Protein AF-A0A3M6TMU6-F1 (afdb_monomer_lite)

Organism: Pocillopora damicornis (NCBI:txid46731)

Structure (mmCIF, N/CA/C/O backbone):
data_AF-A0A3M6TMU6-F1
#
_entry.id   AF-A0A3M6TMU6-F1
#
loop_
_atom_site.group_PDB
_atom_site.id
_atom_site.type_symbol
_atom_site.label_atom_id
_atom_site.label_alt_id
_atom_site.label_comp_id
_atom_site.label_asym_id
_atom_site.label_entity_id
_atom_site.label_seq_id
_atom_site.pdbx_PDB_ins_code
_atom_site.Cartn_x
_atom_site.Cartn_y
_atom_site.Cartn_z
_atom_site.occupancy
_atom_site.B_iso_or_equiv
_atom_site.auth_seq_id
_atom_site.auth_comp_id
_atom_site.auth_asym_id
_atom_site.auth_atom_id
_atom_site.pdbx_PDB_model_num
ATOM 1 N N . MET A 1 1 ? -9.613 -6.029 -4.089 1.00 86.50 1 MET A N 1
ATOM 2 C CA . MET A 1 1 ? -8.755 -4.852 -4.351 1.00 86.50 1 MET A CA 1
ATOM 3 C C . MET A 1 1 ? -9.169 -3.744 -3.402 1.00 86.50 1 MET A C 1
ATOM 5 O O . MET A 1 1 ? -10.359 -3.473 -3.320 1.00 86.50 1 MET A O 1
ATOM 9 N N . LEU A 1 2 ? -8.219 -3.146 -2.686 1.00 92.00 2 LEU A N 1
ATOM 10 C CA . LEU A 1 2 ? -8.462 -2.121 -1.669 1.00 92.00 2 LEU A CA 1
ATOM 11 C C . LEU A 1 2 ? -8.190 -0.700 -2.182 1.00 92.00 2 LEU A C 1
ATOM 13 O O . LEU A 1 2 ? -8.995 0.196 -1.952 1.00 92.00 2 LEU A O 1
ATOM 17 N N . LEU A 1 3 ? -7.065 -0.493 -2.875 1.00 96.56 3 LEU A N 1
ATOM 18 C CA . LEU A 1 3 ? -6.637 0.796 -3.438 1.00 96.56 3 LEU A CA 1
ATOM 19 C C . LEU A 1 3 ? -5.970 0.553 -4.803 1.00 96.56 3 LEU A C 1
ATOM 21 O O . LEU A 1 3 ? -5.251 -0.429 -4.953 1.00 96.56 3 LEU A O 1
ATOM 25 N N . ASP A 1 4 ? -6.154 1.459 -5.765 1.00 97.62 4 ASP A N 1
ATOM 26 C CA . ASP A 1 4 ? -5.413 1.481 -7.040 1.00 97.62 4 ASP A CA 1
ATOM 27 C C . ASP A 1 4 ? -4.895 2.905 -7.280 1.00 97.62 4 ASP A C 1
ATOM 29 O O . ASP A 1 4 ? -5.675 3.844 -7.445 1.00 97.62 4 ASP A O 1
ATOM 33 N N . GLN A 1 5 ? -3.572 3.069 -7.258 1.00 97.69 5 GLN A N 1
ATOM 34 C CA . GLN A 1 5 ? -2.879 4.332 -7.519 1.00 97.69 5 GLN A CA 1
ATOM 35 C C . GLN A 1 5 ? -1.911 4.224 -8.704 1.00 97.69 5 GLN A C 1
ATOM 37 O O . GLN A 1 5 ? -1.065 5.097 -8.877 1.00 97.69 5 GLN A O 1
ATOM 42 N N . ARG A 1 6 ? -2.033 3.209 -9.572 1.00 96.81 6 ARG A N 1
ATOM 43 C CA . ARG A 1 6 ? -1.098 2.997 -10.701 1.00 96.81 6 ARG A CA 1
ATOM 44 C C . ARG A 1 6 ? -0.949 4.200 -11.624 1.00 96.81 6 ARG A C 1
ATOM 46 O O . ARG A 1 6 ? 0.121 4.435 -12.175 1.00 96.81 6 ARG A O 1
ATOM 53 N N . LYS A 1 7 ? -2.029 4.962 -11.807 1.00 97.25 7 LYS A N 1
ATOM 54 C CA . LYS A 1 7 ? -2.034 6.174 -12.643 1.00 97.25 7 LYS A CA 1
ATOM 55 C C . LYS A 1 7 ? -1.420 7.397 -11.954 1.00 97.25 7 LYS A C 1
ATOM 57 O O . LYS A 1 7 ? -1.172 8.388 -12.628 1.00 97.25 7 LYS A O 1
ATOM 62 N N . ASN A 1 8 ? -1.178 7.318 -10.647 1.00 97.19 8 ASN A N 1
ATOM 63 C CA . ASN A 1 8 ? -0.761 8.429 -9.792 1.00 97.19 8 ASN A CA 1
ATOM 64 C C . ASN A 1 8 ? 0.541 8.119 -9.034 1.00 97.19 8 ASN A C 1
ATOM 66 O O . ASN A 1 8 ? 0.788 8.696 -7.976 1.00 97.19 8 ASN A O 1
ATOM 70 N N . ILE A 1 9 ? 1.355 7.190 -9.543 1.00 97.25 9 ILE A N 1
ATOM 71 C CA . ILE A 1 9 ? 2.665 6.901 -8.959 1.00 97.25 9 ILE A CA 1
ATOM 72 C C . ILE A 1 9 ? 3.559 8.124 -9.149 1.00 97.25 9 ILE A C 1
ATOM 74 O O . ILE A 1 9 ? 3.797 8.563 -10.278 1.00 97.25 9 ILE A O 1
ATOM 78 N N . ASP A 1 10 ? 4.080 8.652 -8.045 1.00 97.62 10 ASP A N 1
ATOM 79 C CA . ASP A 1 10 ? 5.111 9.684 -8.087 1.00 97.62 10 ASP A CA 1
ATOM 80 C C . ASP A 1 10 ? 6.480 9.021 -8.271 1.00 97.62 10 ASP A C 1
ATOM 82 O O . ASP A 1 10 ? 7.186 8.700 -7.317 1.00 97.62 10 ASP A O 1
ATOM 86 N N . TRP A 1 11 ? 6.842 8.785 -9.531 1.00 96.12 11 TRP A N 1
ATOM 87 C CA . TRP A 1 11 ? 8.128 8.186 -9.894 1.00 96.12 11 TRP A CA 1
ATOM 88 C C . TRP A 1 11 ? 9.328 9.075 -9.550 1.00 96.12 11 TRP A C 1
ATOM 90 O O . TRP A 1 11 ? 10.430 8.558 -9.381 1.00 96.12 11 TRP A O 1
ATOM 100 N N . GLN A 1 12 ? 9.135 10.396 -9.459 1.00 97.12 12 GLN A N 1
ATOM 101 C CA . GLN A 1 12 ? 10.205 11.333 -9.103 1.00 97.12 12 GLN A CA 1
ATOM 102 C C . GLN A 1 12 ? 10.481 11.310 -7.598 1.00 97.12 12 GLN A C 1
ATOM 104 O O . GLN A 1 12 ? 11.617 11.523 -7.180 1.00 97.12 12 GLN A O 1
ATOM 109 N N . ASN A 1 13 ? 9.460 11.011 -6.794 1.00 97.06 13 ASN A N 1
ATOM 110 C CA . ASN A 1 13 ? 9.549 10.875 -5.346 1.00 97.06 13 ASN A CA 1
ATOM 111 C C . ASN A 1 13 ? 9.134 9.470 -4.878 1.00 97.06 13 ASN A C 1
ATOM 113 O O . ASN A 1 13 ? 8.331 9.303 -3.955 1.00 97.06 13 ASN A O 1
ATOM 117 N N . TRP A 1 14 ? 9.694 8.453 -5.538 1.00 96.62 14 TRP A N 1
ATOM 118 C CA . TRP A 1 14 ? 9.318 7.049 -5.367 1.00 96.62 14 TRP A CA 1
ATOM 119 C C . TRP A 1 14 ? 9.352 6.579 -3.912 1.00 96.62 14 TRP A C 1
ATOM 121 O O . TRP A 1 14 ? 8.384 5.982 -3.451 1.00 96.62 14 TRP A O 1
ATOM 131 N N . ASN A 1 15 ? 10.423 6.877 -3.171 1.00 96.25 15 ASN A N 1
ATOM 132 C CA . ASN A 1 15 ? 10.575 6.408 -1.789 1.00 96.25 15 ASN A CA 1
ATOM 133 C C . ASN A 1 15 ? 9.440 6.944 -0.903 1.00 96.25 15 ASN A C 1
ATOM 135 O O . ASN A 1 15 ? 8.773 6.176 -0.213 1.00 96.25 15 ASN A O 1
ATOM 139 N N . ASN A 1 16 ? 9.154 8.249 -0.989 1.00 96.94 16 ASN A N 1
ATOM 140 C CA . ASN A 1 16 ? 8.074 8.855 -0.214 1.00 96.94 16 ASN A CA 1
ATOM 141 C C . ASN A 1 16 ? 6.694 8.348 -0.647 1.00 96.94 16 ASN A C 1
ATOM 143 O O . ASN A 1 16 ? 5.834 8.095 0.198 1.00 96.94 16 ASN A O 1
ATOM 147 N N . PHE A 1 17 ? 6.473 8.200 -1.956 1.00 98.00 17 PHE A N 1
ATOM 148 C CA . PHE A 1 17 ? 5.241 7.624 -2.483 1.00 98.00 17 PHE A CA 1
ATOM 149 C C . PHE A 1 17 ? 5.019 6.211 -1.942 1.00 98.00 17 PHE A C 1
ATOM 151 O O . PHE A 1 17 ? 3.945 5.922 -1.415 1.00 98.00 17 PHE A O 1
ATOM 158 N N . LEU A 1 18 ? 6.040 5.357 -2.035 1.00 97.94 18 LEU A N 1
ATOM 159 C CA . LEU A 1 18 ? 5.976 3.960 -1.637 1.00 97.94 18 LEU A CA 1
ATOM 160 C C . LEU A 1 18 ? 5.669 3.826 -0.144 1.00 97.94 18 LEU A C 1
ATOM 162 O O . LEU A 1 18 ? 4.739 3.111 0.213 1.00 97.94 18 LEU A O 1
ATOM 166 N N . GLU A 1 19 ? 6.378 4.553 0.723 1.00 96.75 19 GLU A N 1
ATOM 167 C CA . GLU A 1 19 ? 6.119 4.556 2.171 1.00 96.75 19 GLU A CA 1
ATOM 168 C C . GLU A 1 19 ? 4.674 4.956 2.499 1.00 96.75 19 GLU A C 1
ATOM 170 O O . GLU A 1 19 ? 3.978 4.282 3.266 1.00 96.75 19 GLU A O 1
ATOM 175 N N . ARG A 1 20 ? 4.187 6.042 1.887 1.00 97.00 20 ARG A N 1
ATOM 176 C CA . ARG A 1 20 ? 2.816 6.523 2.097 1.00 97.00 20 ARG A CA 1
ATOM 177 C C . ARG A 1 20 ? 1.784 5.528 1.583 1.00 97.00 20 ARG A C 1
ATOM 179 O O . ARG A 1 20 ? 0.765 5.320 2.241 1.00 97.00 20 ARG A O 1
ATOM 186 N N . PHE A 1 21 ? 2.037 4.922 0.427 1.00 98.06 21 PHE A N 1
ATOM 187 C CA . PHE A 1 21 ? 1.136 3.954 -0.183 1.00 98.06 21 PHE A CA 1
ATOM 188 C C . PHE A 1 21 ? 1.066 2.653 0.626 1.00 98.06 21 PHE A C 1
ATOM 190 O O . PHE A 1 21 ? -0.035 2.186 0.919 1.00 98.06 21 PHE A O 1
ATOM 197 N N . VAL A 1 22 ? 2.211 2.123 1.076 1.00 96.88 22 VAL A N 1
ATOM 198 C CA . VAL A 1 22 ? 2.289 0.963 1.984 1.00 96.88 22 VAL A CA 1
ATOM 199 C C . VAL A 1 22 ? 1.498 1.235 3.264 1.00 96.88 22 VAL A C 1
ATOM 201 O O . VAL A 1 22 ? 0.667 0.418 3.658 1.00 96.88 22 VAL A O 1
ATOM 204 N N . CYS A 1 23 ? 1.678 2.407 3.880 1.00 95.00 23 CYS A N 1
ATOM 205 C CA . CYS A 1 23 ? 0.947 2.793 5.088 1.00 95.00 23 CYS A CA 1
ATOM 206 C C . CYS A 1 23 ? -0.571 2.907 4.853 1.00 95.00 23 CYS A C 1
ATOM 208 O O . CYS A 1 23 ? -1.371 2.395 5.641 1.00 95.00 23 CYS A O 1
ATOM 210 N N . ALA A 1 24 ? -0.995 3.533 3.750 1.00 95.06 24 ALA A N 1
ATOM 211 C CA . ALA A 1 24 ? -2.409 3.628 3.387 1.00 95.06 24 ALA A CA 1
ATOM 212 C C . ALA A 1 24 ? -3.033 2.242 3.158 1.00 95.06 24 ALA A C 1
ATOM 214 O O . ALA A 1 24 ? -4.138 1.973 3.635 1.00 95.06 24 ALA A O 1
ATOM 215 N N . CYS A 1 25 ? -2.304 1.350 2.486 1.00 95.94 25 CYS A N 1
ATOM 216 C CA . CYS A 1 25 ? -2.726 -0.021 2.234 1.00 95.94 25 CYS A CA 1
ATOM 217 C C . CYS A 1 25 ? -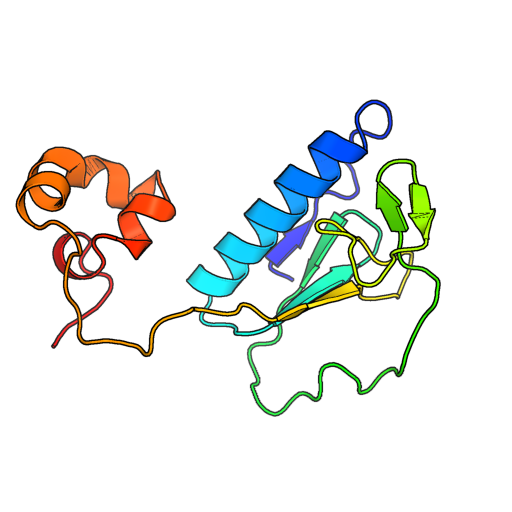2.853 -0.825 3.537 1.00 95.94 25 CYS A C 1
ATOM 219 O O . CYS A 1 25 ? -3.895 -1.435 3.780 1.00 95.94 25 CYS A O 1
ATOM 221 N N . ALA A 1 26 ? -1.862 -0.742 4.430 1.00 92.81 26 ALA A N 1
ATOM 222 C CA . ALA A 1 26 ? -1.910 -1.369 5.750 1.00 92.81 26 ALA A CA 1
ATOM 223 C C . ALA A 1 26 ? -3.114 -0.886 6.576 1.00 92.81 26 ALA A C 1
ATOM 225 O O . ALA A 1 26 ? -3.825 -1.687 7.179 1.00 92.81 26 ALA A O 1
ATOM 226 N N . ASN A 1 27 ? -3.389 0.421 6.571 1.00 89.62 27 ASN A N 1
ATOM 227 C CA . ASN A 1 27 ? -4.544 0.983 7.270 1.00 89.62 27 ASN A CA 1
ATOM 228 C C . ASN A 1 27 ? -5.868 0.461 6.711 1.00 89.62 27 ASN A C 1
ATOM 230 O O . ASN A 1 27 ? -6.707 0.018 7.491 1.00 89.62 27 ASN A O 1
ATOM 234 N N . LYS A 1 28 ? -6.033 0.453 5.383 1.00 88.00 28 LYS A N 1
ATOM 235 C CA . LYS A 1 28 ? -7.250 -0.064 4.744 1.00 88.00 28 LYS A CA 1
ATOM 236 C C . LYS A 1 28 ? -7.443 -1.561 5.007 1.00 88.00 28 LYS A C 1
ATOM 238 O O . LYS A 1 28 ? -8.558 -1.991 5.265 1.00 88.00 28 LYS A O 1
ATOM 243 N N . THR A 1 29 ? -6.351 -2.320 5.026 1.00 88.38 29 THR A N 1
ATOM 244 C CA . THR A 1 29 ? -6.344 -3.755 5.348 1.00 88.38 29 THR A CA 1
ATOM 245 C C . THR A 1 29 ? -6.852 -4.017 6.764 1.00 88.38 29 THR A C 1
ATOM 247 O O . THR A 1 29 ? -7.699 -4.885 6.954 1.00 88.38 29 THR A O 1
ATOM 250 N N . VAL A 1 30 ? -6.395 -3.230 7.747 1.00 84.69 30 VAL A N 1
ATOM 251 C CA . VAL A 1 30 ? -6.878 -3.331 9.135 1.00 84.69 30 VAL A CA 1
ATOM 252 C C . VAL A 1 30 ? -8.349 -2.934 9.248 1.00 84.69 30 VAL A C 1
ATOM 254 O O . VAL A 1 30 ? -9.106 -3.629 9.918 1.00 84.69 30 VAL A O 1
ATOM 257 N N . THR A 1 31 ? -8.768 -1.846 8.591 1.00 81.62 31 THR A N 1
ATOM 258 C CA . THR A 1 31 ? -10.182 -1.429 8.567 1.00 81.62 31 THR A CA 1
ATOM 259 C C . THR A 1 31 ? -11.090 -2.518 7.996 1.00 81.62 31 THR A C 1
ATOM 261 O O . THR A 1 31 ? -12.202 -2.694 8.484 1.00 81.62 31 THR A O 1
ATOM 264 N N . ASP A 1 32 ? -10.604 -3.276 7.015 1.00 79.25 32 ASP A N 1
ATOM 265 C CA . ASP A 1 32 ? -11.355 -4.354 6.368 1.00 79.25 32 ASP A CA 1
ATOM 266 C C . ASP A 1 32 ? -11.177 -5.712 7.086 1.00 79.25 32 ASP A C 1
ATOM 268 O O . ASP A 1 32 ? -11.566 -6.752 6.560 1.00 79.25 32 ASP A O 1
ATOM 272 N N . GLY A 1 33 ? -10.588 -5.726 8.290 1.00 78.00 33 GLY A N 1
ATOM 273 C CA . GLY A 1 33 ? -10.462 -6.922 9.134 1.00 78.00 33 GLY A CA 1
ATOM 274 C C . GLY A 1 33 ? -9.490 -7.985 8.610 1.00 78.00 33 GLY A C 1
ATOM 275 O O . GLY A 1 33 ? -9.509 -9.122 9.077 1.00 78.00 33 GLY A O 1
ATOM 276 N N . CYS A 1 34 ? -8.642 -7.638 7.642 1.00 82.88 34 CYS A N 1
ATOM 277 C CA . CYS A 1 34 ? -7.695 -8.556 7.021 1.00 82.88 34 CYS A CA 1
ATOM 278 C C . CYS A 1 34 ? -6.346 -8.551 7.764 1.00 82.88 34 CYS A C 1
ATOM 280 O O . CYS A 1 34 ? -5.885 -7.520 8.254 1.00 82.88 34 CYS A O 1
ATOM 282 N N . ALA A 1 35 ? -5.670 -9.703 7.814 1.00 84.19 35 ALA A N 1
ATOM 283 C CA . ALA A 1 35 ? -4.353 -9.835 8.456 1.00 84.19 35 ALA A CA 1
ATOM 284 C C . ALA A 1 35 ? -3.171 -9.662 7.484 1.00 84.19 35 ALA A C 1
ATOM 286 O O . ALA A 1 35 ? -2.035 -9.440 7.909 1.00 84.19 35 ALA A O 1
ATOM 287 N N . TYR A 1 36 ? -3.430 -9.769 6.181 1.00 88.31 36 TYR A N 1
ATOM 288 C CA . TYR A 1 36 ? -2.421 -9.719 5.129 1.00 88.31 36 TYR A CA 1
ATOM 289 C C . TYR A 1 36 ? -2.847 -8.770 4.022 1.00 88.31 36 TYR A C 1
ATOM 291 O O . TYR A 1 36 ? -4.029 -8.691 3.680 1.00 88.31 36 TYR A O 1
ATOM 299 N N . PHE A 1 37 ? -1.862 -8.114 3.418 1.00 92.69 37 PHE A N 1
ATOM 300 C CA . PHE A 1 37 ? -2.058 -7.375 2.181 1.00 92.69 37 PHE A CA 1
ATOM 301 C C . PHE A 1 37 ? -0.892 -7.568 1.222 1.00 92.69 37 PHE A C 1
ATOM 303 O O . PHE A 1 37 ? 0.236 -7.826 1.634 1.00 92.69 37 PHE A O 1
ATOM 310 N N . GLY A 1 38 ? -1.179 -7.453 -0.066 1.00 94.31 38 GLY A N 1
ATOM 311 C CA . GLY A 1 38 ? -0.214 -7.479 -1.149 1.00 94.31 38 GLY A CA 1
ATOM 312 C C . GLY A 1 38 ? -0.162 -6.132 -1.853 1.00 94.31 38 GLY A C 1
ATOM 313 O O . GLY A 1 38 ? -1.198 -5.497 -2.066 1.00 94.31 38 GLY A O 1
ATOM 314 N N . ILE A 1 39 ? 1.042 -5.718 -2.239 1.00 97.31 39 ILE A N 1
ATOM 315 C CA . ILE A 1 39 ? 1.227 -4.648 -3.217 1.00 97.31 39 ILE A CA 1
ATOM 316 C C . ILE A 1 39 ? 1.657 -5.263 -4.543 1.00 97.31 39 ILE A C 1
ATOM 318 O O . ILE A 1 39 ? 2.717 -5.891 -4.615 1.00 97.31 39 ILE A O 1
ATOM 322 N N . GLN A 1 40 ? 0.839 -5.054 -5.572 1.00 96.44 40 GLN A N 1
ATOM 323 C CA . GLN A 1 40 ? 1.057 -5.509 -6.945 1.00 96.44 40 GLN A CA 1
ATOM 324 C C . GLN A 1 40 ? 1.115 -4.306 -7.888 1.00 96.44 40 GLN A C 1
ATOM 326 O O . GLN A 1 40 ? 0.611 -3.232 -7.558 1.00 96.44 40 GLN A O 1
ATOM 331 N N . PHE A 1 41 ? 1.729 -4.458 -9.065 1.00 97.44 41 PHE A N 1
ATOM 332 C CA . PHE A 1 41 ? 1.794 -3.398 -10.078 1.00 97.44 41 PHE A CA 1
ATOM 333 C C . PHE A 1 41 ? 2.285 -2.054 -9.509 1.00 97.44 41 PHE A C 1
ATOM 335 O O . PHE A 1 41 ? 1.788 -0.994 -9.890 1.00 97.44 41 PHE A O 1
ATOM 342 N N . TRP A 1 42 ? 3.255 -2.094 -8.590 1.00 97.88 42 TRP A N 1
ATOM 343 C CA . TRP A 1 42 ? 3.831 -0.953 -7.863 1.00 97.88 42 TRP A CA 1
ATOM 344 C C . TRP A 1 42 ? 2.874 -0.148 -6.965 1.00 97.88 42 TRP A C 1
ATOM 346 O O . TRP A 1 42 ? 3.342 0.492 -6.026 1.00 97.88 42 TRP A O 1
ATOM 356 N N . ALA A 1 43 ? 1.566 -0.154 -7.227 1.00 97.81 43 ALA A N 1
ATOM 357 C CA . ALA A 1 43 ? 0.602 0.720 -6.561 1.00 97.81 43 ALA A CA 1
ATOM 358 C C . ALA A 1 43 ? -0.846 0.197 -6.574 1.00 97.81 43 ALA A C 1
ATOM 360 O O . ALA A 1 43 ? -1.794 0.979 -6.477 1.00 97.81 43 ALA A O 1
ATOM 361 N N . GLU A 1 44 ? -1.044 -1.112 -6.701 1.00 98.06 44 GLU A N 1
ATOM 362 C CA . GLU A 1 44 ? -2.312 -1.753 -6.362 1.00 98.06 44 GLU A CA 1
ATOM 363 C C . GLU A 1 44 ? -2.199 -2.398 -4.986 1.00 98.06 44 GLU A C 1
ATOM 365 O O . GLU A 1 44 ? -1.251 -3.124 -4.702 1.00 98.06 44 GLU A O 1
ATOM 370 N N . CYS A 1 45 ? -3.183 -2.138 -4.139 1.00 97.19 45 CYS A N 1
ATOM 371 C CA . CYS A 1 45 ? -3.310 -2.712 -2.813 1.00 97.19 45 CYS A CA 1
ATOM 372 C C . CYS A 1 45 ? -4.382 -3.798 -2.850 1.00 97.19 45 CYS A C 1
ATOM 374 O O . CYS A 1 45 ? -5.534 -3.547 -3.225 1.00 97.19 45 CYS A O 1
ATOM 376 N N . TRP A 1 46 ? -4.018 -4.997 -2.422 1.00 94.06 46 TRP A N 1
ATOM 377 C CA . TRP A 1 46 ? -4.887 -6.162 -2.380 1.00 94.06 46 TRP A CA 1
ATOM 378 C C . TRP A 1 46 ? -4.897 -6.737 -0.970 1.00 94.06 46 TRP A C 1
ATOM 380 O O . TRP A 1 46 ? -3.859 -6.815 -0.332 1.00 94.06 46 TRP A O 1
ATOM 390 N N . ALA A 1 47 ? -6.053 -7.178 -0.496 1.00 89.31 47 ALA A N 1
ATOM 391 C CA . ALA A 1 47 ? -6.167 -8.010 0.693 1.00 89.31 47 ALA A CA 1
ATOM 392 C C . ALA A 1 47 ? -7.158 -9.131 0.384 1.00 89.31 47 ALA A C 1
ATOM 394 O O . ALA A 1 47 ? -8.069 -8.945 -0.431 1.00 89.31 47 ALA A O 1
ATOM 395 N N . GLY A 1 48 ? -6.935 -10.296 0.983 1.00 74.00 48 GLY A N 1
ATOM 396 C CA . GLY A 1 48 ? -7.850 -11.426 0.908 1.00 74.00 48 GLY A CA 1
ATOM 397 C C . GLY A 1 48 ? -8.703 -11.484 2.167 1.00 74.00 48 GLY A C 1
ATOM 398 O O . GLY A 1 48 ? -8.168 -11.421 3.268 1.00 74.00 48 GLY A O 1
ATOM 399 N N . GLU A 1 49 ? -10.013 -11.650 2.000 1.00 63.31 49 GLU A N 1
ATOM 400 C CA . GLU A 1 49 ? -10.964 -11.829 3.111 1.00 63.31 49 GLU A CA 1
ATOM 401 C C . GLU A 1 49 ? -10.792 -13.181 3.822 1.00 63.31 49 GLU A C 1
ATOM 403 O O . GLU A 1 49 ? -11.284 -13.388 4.928 1.00 63.31 49 GLU A O 1
ATOM 408 N N . ASN A 1 50 ? -10.111 -14.128 3.176 1.00 59.88 50 ASN A N 1
ATOM 409 C CA . ASN A 1 50 ? -10.075 -15.512 3.604 1.00 59.88 50 ASN A CA 1
ATOM 410 C C . ASN A 1 50 ? -8.748 -15.839 4.302 1.00 59.88 50 ASN A C 1
ATOM 412 O O . ASN A 1 50 ? -7.689 -15.842 3.672 1.00 59.88 50 ASN A O 1
ATOM 416 N N . LEU A 1 51 ? -8.827 -16.142 5.600 1.00 55.81 51 LEU A N 1
ATOM 417 C CA . LEU A 1 51 ? -7.687 -16.536 6.436 1.00 55.81 51 LE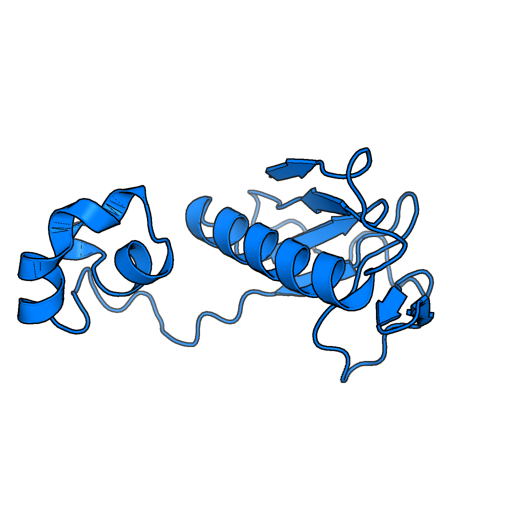U A CA 1
ATOM 418 C C . LEU A 1 51 ? -7.028 -17.846 5.964 1.00 55.81 51 LEU A C 1
ATOM 420 O O . LEU A 1 51 ? -5.862 -18.079 6.275 1.00 55.81 51 LEU A O 1
ATOM 424 N N . ASP A 1 52 ? -7.750 -18.660 5.185 1.00 54.94 52 ASP A N 1
ATOM 425 C CA . ASP A 1 52 ? -7.269 -19.935 4.642 1.00 54.94 52 ASP A CA 1
ATOM 426 C C . ASP A 1 52 ? -6.536 -19.791 3.295 1.00 54.94 52 ASP A C 1
ATOM 428 O O . ASP A 1 52 ? -5.975 -20.764 2.783 1.00 54.94 52 ASP A O 1
ATOM 432 N N . VAL A 1 53 ? -6.511 -18.593 2.691 1.00 59.38 53 VAL A N 1
ATOM 433 C CA . VAL A 1 53 ? -5.703 -18.358 1.487 1.00 59.38 53 VAL A CA 1
ATOM 434 C C . VAL A 1 53 ? -4.243 -18.275 1.905 1.00 59.38 53 VAL A C 1
ATOM 436 O O . VAL A 1 53 ? -3.791 -17.312 2.525 1.00 59.38 53 VAL A O 1
ATOM 439 N N . ALA A 1 54 ? -3.491 -19.308 1.539 1.00 64.94 54 ALA A N 1
ATOM 440 C CA . ALA A 1 54 ? -2.057 -19.344 1.725 1.00 64.94 54 ALA A CA 1
ATOM 441 C C . ALA A 1 54 ? -1.426 -18.206 0.908 1.00 64.94 54 ALA A C 1
ATOM 443 O O . ALA A 1 54 ? -1.354 -18.274 -0.316 1.00 64.94 54 ALA A O 1
ATOM 444 N N . TYR A 1 55 ? -0.961 -17.154 1.585 1.00 69.12 55 TYR A N 1
ATOM 445 C CA . TYR A 1 55 ? -0.339 -15.978 0.960 1.00 69.12 55 TYR A CA 1
ATOM 446 C C . TYR A 1 55 ? 0.869 -16.310 0.060 1.00 69.12 55 TYR A C 1
ATOM 448 O O . TYR A 1 55 ? 1.363 -15.458 -0.673 1.00 69.12 55 TYR A O 1
ATOM 456 N N . ASN A 1 56 ? 1.381 -17.536 0.160 1.00 74.56 56 ASN A N 1
ATOM 457 C CA . ASN A 1 56 ? 2.510 -18.076 -0.580 1.00 74.56 56 ASN A CA 1
ATOM 458 C C . ASN A 1 56 ? 2.104 -19.068 -1.687 1.00 74.56 56 ASN A C 1
ATOM 460 O O . ASN A 1 56 ? 2.979 -19.776 -2.186 1.00 74.56 56 ASN A O 1
ATOM 464 N N . SER A 1 57 ? 0.824 -19.139 -2.075 1.00 76.88 57 SER A N 1
ATOM 465 C CA . SER A 1 57 ? 0.334 -20.054 -3.121 1.00 76.88 57 SER A CA 1
ATOM 466 C C . SER A 1 57 ? 1.054 -19.894 -4.461 1.00 76.88 57 SER A C 1
ATOM 468 O O . SER A 1 57 ? 1.242 -20.877 -5.173 1.00 76.88 57 SER A O 1
ATOM 470 N N . ASP A 1 58 ? 1.496 -18.673 -4.775 1.00 80.56 58 ASP A N 1
ATOM 471 C CA . ASP A 1 58 ? 2.162 -18.333 -6.039 1.00 80.56 58 ASP A CA 1
ATOM 472 C C . ASP A 1 58 ? 3.692 -18.516 -5.978 1.00 80.56 58 ASP A C 1
ATOM 474 O O . ASP A 1 58 ? 4.390 -18.377 -6.983 1.00 80.56 58 ASP A O 1
ATOM 478 N N . GLY A 1 59 ? 4.231 -18.853 -4.801 1.00 84.62 59 GLY A N 1
ATOM 479 C CA . GLY A 1 59 ? 5.665 -18.997 -4.565 1.00 84.62 59 GLY A CA 1
ATOM 480 C C . GLY A 1 59 ? 6.417 -17.671 -4.390 1.00 84.62 59 GLY A C 1
ATOM 481 O O . GLY A 1 59 ? 5.845 -16.584 -4.335 1.00 84.62 59 GLY A O 1
ATOM 482 N N . GLN A 1 60 ? 7.741 -17.766 -4.235 1.00 87.25 60 GLN A N 1
ATOM 483 C CA . GLN A 1 60 ? 8.609 -16.606 -4.011 1.00 87.25 60 GLN A CA 1
ATOM 484 C C . GLN A 1 60 ? 8.994 -15.928 -5.334 1.00 87.25 60 GLN A C 1
ATOM 486 O O . GLN A 1 60 ? 9.359 -16.596 -6.299 1.00 87.25 60 GLN A O 1
ATOM 491 N N . SER A 1 61 ? 9.004 -14.592 -5.345 1.00 90.50 61 SER A N 1
ATOM 492 C CA . SER A 1 61 ? 9.477 -13.775 -6.467 1.00 90.50 61 SER A CA 1
ATOM 493 C C . SER A 1 61 ? 10.633 -12.864 -6.051 1.00 90.50 61 SER A C 1
ATOM 495 O O . SER A 1 61 ? 10.715 -12.431 -4.903 1.00 90.50 61 SER A O 1
ATOM 497 N N . ASN A 1 62 ? 11.501 -12.543 -7.014 1.00 91.31 62 ASN A N 1
ATOM 498 C CA . ASN A 1 62 ? 12.573 -11.550 -6.877 1.00 91.31 62 ASN A CA 1
ATOM 499 C C . ASN A 1 62 ? 12.211 -10.196 -7.518 1.00 91.31 62 ASN A C 1
ATOM 501 O O . ASN A 1 62 ? 13.034 -9.286 -7.538 1.00 91.31 62 ASN A O 1
ATOM 505 N N . TYR A 1 63 ? 10.996 -10.053 -8.055 1.00 95.62 63 TYR A N 1
ATOM 506 C CA . TYR A 1 63 ? 10.518 -8.836 -8.722 1.00 95.62 63 TYR A CA 1
ATOM 507 C C . TYR A 1 63 ? 9.730 -7.939 -7.764 1.00 95.62 63 TYR A C 1
ATOM 509 O O . TYR A 1 63 ? 8.615 -7.501 -8.055 1.00 95.62 63 TYR A O 1
ATOM 517 N N . CYS A 1 64 ? 10.332 -7.688 -6.606 1.00 95.75 64 CYS A N 1
ATOM 518 C CA . CYS A 1 64 ? 9.830 -6.768 -5.600 1.00 95.75 64 CYS A CA 1
ATOM 519 C C . CYS A 1 64 ? 10.864 -5.671 -5.371 1.00 95.75 64 CYS A C 1
ATOM 521 O O . CYS A 1 64 ? 12.050 -5.966 -5.210 1.00 95.75 64 CYS A O 1
ATOM 523 N N . PHE A 1 65 ? 10.411 -4.424 -5.336 1.00 96.44 65 PHE A N 1
ATOM 524 C CA . PHE A 1 65 ? 11.267 -3.247 -5.330 1.00 96.44 65 PHE A CA 1
ATOM 525 C C . PHE A 1 65 ? 10.915 -2.327 -4.167 1.00 96.44 65 PHE A C 1
ATOM 527 O O . PHE A 1 65 ? 9.741 -2.042 -3.923 1.00 96.44 65 PHE A O 1
ATOM 534 N N . GLY A 1 66 ? 11.943 -1.900 -3.440 1.00 96.00 66 GLY A N 1
ATOM 535 C CA . GLY A 1 66 ? 11.842 -0.991 -2.307 1.00 96.00 66 GLY A CA 1
ATOM 536 C C . GLY A 1 66 ? 12.391 0.381 -2.666 1.00 96.00 66 GLY A C 1
ATOM 537 O O . GLY A 1 66 ? 12.261 0.832 -3.805 1.00 96.00 66 GLY A O 1
ATOM 538 N N . HIS A 1 67 ? 13.025 1.042 -1.700 1.00 95.25 67 HIS A N 1
ATOM 539 C CA . HIS A 1 67 ? 13.655 2.343 -1.921 1.00 95.25 67 HIS A CA 1
ATOM 540 C C . HIS A 1 67 ? 14.686 2.312 -3.052 1.00 95.25 67 HIS A C 1
ATOM 542 O O . HIS A 1 67 ? 15.344 1.299 -3.293 1.00 95.25 67 HIS A O 1
ATOM 548 N N . ASP A 1 68 ? 14.792 3.440 -3.750 1.00 94.50 68 ASP A N 1
ATOM 549 C CA . ASP A 1 68 ? 15.718 3.678 -4.859 1.00 94.50 68 ASP A CA 1
ATOM 550 C C . ASP A 1 68 ? 15.575 2.659 -6.002 1.00 94.50 68 ASP A C 1
ATOM 552 O O . ASP A 1 68 ? 16.512 2.411 -6.758 1.00 94.50 68 ASP A O 1
ATOM 556 N N . PHE A 1 69 ? 14.386 2.054 -6.124 1.00 93.69 69 PHE A N 1
ATOM 557 C CA . PHE A 1 69 ? 14.077 0.969 -7.060 1.00 93.69 69 PHE A CA 1
ATOM 558 C C . PHE A 1 69 ? 14.971 -0.269 -6.898 1.00 93.69 69 PHE A C 1
ATOM 560 O O . PHE A 1 69 ? 15.095 -1.082 -7.817 1.00 93.69 69 PHE A O 1
ATOM 567 N N . LEU A 1 70 ? 15.591 -0.439 -5.732 1.00 94.25 70 LEU A N 1
ATOM 568 C CA . LEU A 1 70 ? 16.436 -1.588 -5.446 1.00 94.25 70 LEU A CA 1
ATOM 569 C C . LEU A 1 70 ? 15.586 -2.816 -5.096 1.00 94.25 70 LEU A C 1
ATOM 571 O O . LEU A 1 70 ? 14.478 -2.668 -4.567 1.00 94.25 70 LEU A O 1
ATOM 575 N N . PRO A 1 71 ? 16.091 -4.038 -5.354 1.00 94.81 71 PRO A N 1
ATOM 576 C CA . PRO A 1 71 ? 15.433 -5.256 -4.905 1.00 94.81 71 PRO A CA 1
ATOM 577 C C . PRO A 1 71 ? 15.137 -5.211 -3.406 1.00 94.81 71 PRO A C 1
ATOM 579 O O . PRO A 1 71 ? 15.987 -4.809 -2.607 1.00 94.81 71 PRO A O 1
ATOM 582 N N . CYS A 1 72 ? 13.944 -5.651 -3.018 1.00 92.25 72 CYS A N 1
ATOM 583 C CA . CYS A 1 72 ? 13.564 -5.697 -1.613 1.00 92.25 72 CYS A CA 1
ATOM 584 C C . CYS A 1 72 ? 14.444 -6.664 -0.824 1.00 92.25 72 CYS A C 1
ATOM 586 O O . CYS A 1 72 ? 14.486 -7.867 -1.091 1.00 92.25 72 CYS A O 1
ATOM 588 N N . ALA A 1 73 ? 15.114 -6.131 0.193 1.00 82.00 73 ALA A N 1
ATOM 589 C CA . ALA A 1 73 ? 15.832 -6.913 1.181 1.00 82.00 73 ALA A CA 1
ATOM 590 C C . ALA A 1 73 ? 14.909 -7.232 2.364 1.00 82.00 73 ALA A C 1
ATOM 592 O O . ALA A 1 73 ? 13.905 -6.562 2.589 1.00 82.00 73 ALA A O 1
ATOM 593 N N . ARG A 1 74 ? 15.282 -8.215 3.195 1.00 70.94 74 ARG A N 1
ATOM 594 C CA . ARG A 1 74 ? 14.525 -8.539 4.425 1.00 70.94 74 ARG A CA 1
ATOM 595 C C . ARG A 1 74 ? 14.400 -7.363 5.402 1.00 70.94 74 ARG A C 1
ATOM 597 O O . ARG A 1 74 ? 13.515 -7.380 6.242 1.00 70.94 74 ARG A O 1
ATOM 604 N N . VAL A 1 75 ? 15.306 -6.389 5.315 1.00 75.31 75 VAL A N 1
ATOM 605 C CA . VAL A 1 75 ? 15.338 -5.190 6.169 1.00 75.31 75 VAL A CA 1
ATOM 606 C C . VAL A 1 75 ? 14.615 -3.990 5.548 1.00 75.31 75 VAL A C 1
ATOM 608 O O . VAL A 1 75 ? 14.569 -2.927 6.159 1.00 75.31 75 VAL A O 1
ATOM 611 N N . SER A 1 76 ? 14.080 -4.127 4.332 1.00 83.88 76 SER A N 1
ATOM 612 C CA . SER A 1 76 ? 13.321 -3.066 3.674 1.00 83.88 76 SER A CA 1
ATOM 613 C C . SER A 1 76 ? 11.965 -2.892 4.364 1.00 83.88 76 SER A C 1
ATOM 615 O O . SER A 1 76 ? 11.203 -3.847 4.485 1.00 83.88 76 SER A O 1
ATOM 617 N N . SER A 1 77 ? 11.654 -1.671 4.800 1.00 83.44 77 SER A N 1
ATOM 618 C CA . SER A 1 77 ? 10.373 -1.325 5.437 1.00 83.44 77 SER A CA 1
ATOM 619 C C . SER A 1 77 ? 9.223 -1.209 4.430 1.00 83.44 77 SER A C 1
ATOM 621 O O . SER A 1 77 ? 8.090 -1.588 4.723 1.00 83.44 77 SER A O 1
ATOM 623 N N . SER A 1 78 ? 9.525 -0.724 3.225 1.00 95.12 78 SER A N 1
ATOM 624 C CA . SER A 1 78 ? 8.550 -0.402 2.182 1.00 95.12 78 SER A CA 1
ATOM 625 C C . SER A 1 78 ? 8.968 -1.024 0.849 1.00 95.12 78 SER A C 1
ATOM 627 O O . SER A 1 78 ? 10.108 -0.867 0.414 1.00 95.12 78 SER A O 1
ATOM 629 N N . CYS A 1 79 ? 8.047 -1.750 0.223 1.00 97.06 79 CYS A N 1
ATOM 630 C CA . CYS A 1 79 ? 8.273 -2.687 -0.864 1.00 97.06 79 CYS A CA 1
ATOM 631 C C . CYS A 1 79 ? 7.003 -2.860 -1.694 1.00 97.06 79 CYS A C 1
ATOM 633 O O . CYS A 1 79 ? 5.903 -2.977 -1.157 1.00 97.06 79 CYS A O 1
ATOM 635 N N . ALA A 1 80 ? 7.165 -2.936 -3.009 1.00 97.31 80 ALA A N 1
ATOM 636 C CA . ALA A 1 80 ? 6.080 -3.209 -3.934 1.00 97.31 80 ALA A CA 1
ATOM 637 C C . ALA A 1 80 ? 6.470 -4.303 -4.921 1.00 97.31 80 ALA A C 1
ATOM 639 O O . ALA A 1 80 ? 7.593 -4.330 -5.428 1.00 97.31 80 ALA A O 1
ATOM 640 N N . GLY A 1 81 ? 5.535 -5.199 -5.214 1.00 97.06 81 GLY A N 1
ATOM 641 C CA . GLY A 1 81 ? 5.698 -6.145 -6.300 1.00 97.06 81 GLY A CA 1
ATOM 642 C C . GLY A 1 81 ? 5.455 -5.476 -7.652 1.00 97.06 81 GLY A C 1
ATOM 643 O O . GLY A 1 81 ? 4.662 -4.537 -7.785 1.00 97.06 81 GLY A O 1
ATOM 644 N N . ALA A 1 82 ? 6.182 -5.942 -8.661 1.00 96.19 82 ALA A N 1
ATOM 645 C CA . ALA A 1 82 ? 6.029 -5.497 -10.038 1.00 96.19 82 ALA A CA 1
ATOM 646 C C . ALA A 1 82 ? 4.724 -6.024 -10.671 1.00 96.19 82 ALA A C 1
ATOM 648 O O . ALA A 1 82 ? 3.767 -6.405 -9.994 1.00 96.19 82 ALA A O 1
ATOM 649 N N . LYS A 1 83 ? 4.675 -6.041 -12.006 1.00 95.38 83 LYS A N 1
ATOM 650 C CA . LYS A 1 83 ? 3.580 -6.650 -12.765 1.00 95.38 83 LYS A CA 1
ATOM 651 C C . LYS A 1 83 ? 3.337 -8.098 -12.316 1.00 95.38 83 LYS A C 1
ATOM 653 O O . LYS A 1 83 ? 4.270 -8.895 -12.337 1.00 95.38 83 LYS A O 1
ATOM 658 N N . ASP A 1 84 ? 2.088 -8.399 -11.955 1.00 92.94 84 ASP A N 1
ATOM 659 C CA . ASP A 1 84 ? 1.609 -9.730 -11.549 1.00 92.94 84 ASP A CA 1
ATOM 660 C C . ASP A 1 84 ? 2.386 -10.365 -10.373 1.00 92.94 84 ASP A C 1
ATOM 662 O O . ASP A 1 84 ? 2.345 -11.574 -10.167 1.00 92.94 84 ASP A O 1
ATOM 666 N N . VAL A 1 85 ? 3.096 -9.560 -9.575 1.00 94.38 85 VAL A N 1
ATOM 667 C CA . VAL A 1 85 ? 3.863 -10.011 -8.407 1.00 94.38 85 VAL A CA 1
ATOM 668 C C . VAL A 1 85 ? 3.354 -9.287 -7.175 1.00 94.38 85 VAL A C 1
ATOM 670 O O . VAL A 1 85 ? 3.294 -8.064 -7.166 1.00 94.38 85 VAL A O 1
ATOM 673 N N . ASN A 1 86 ? 3.012 -10.028 -6.124 1.00 93.31 86 ASN A N 1
ATOM 674 C CA . ASN A 1 86 ? 2.624 -9.453 -4.840 1.00 93.31 86 ASN A CA 1
ATOM 675 C C . ASN A 1 86 ? 3.842 -9.379 -3.916 1.00 93.31 86 ASN A C 1
ATOM 677 O O . ASN A 1 86 ? 4.420 -10.412 -3.578 1.00 93.31 86 ASN A O 1
ATOM 681 N N . PHE A 1 87 ? 4.200 -8.184 -3.444 1.00 94.19 87 PHE A N 1
ATOM 682 C CA . PHE A 1 87 ? 4.952 -8.104 -2.192 1.00 94.19 87 PHE A CA 1
ATOM 683 C C . PHE A 1 87 ? 3.955 -8.181 -1.038 1.00 94.19 87 PHE A C 1
ATOM 685 O O . PHE A 1 87 ? 3.108 -7.300 -0.896 1.00 94.19 87 PHE A O 1
ATOM 692 N N . VAL A 1 88 ? 4.034 -9.253 -0.252 1.00 92.12 88 VAL A N 1
ATOM 693 C CA . VAL A 1 88 ? 3.072 -9.551 0.811 1.00 92.12 88 VAL A CA 1
ATOM 694 C C . VAL A 1 88 ? 3.579 -9.041 2.153 1.00 92.12 88 VAL A C 1
ATOM 696 O O . VAL A 1 88 ? 4.678 -9.376 2.588 1.00 92.12 88 VAL A O 1
ATOM 699 N N . TYR A 1 89 ? 2.721 -8.298 2.836 1.00 90.69 89 TYR A N 1
ATOM 700 C CA . TYR A 1 89 ? 2.882 -7.862 4.210 1.00 90.69 89 TYR A CA 1
ATOM 701 C 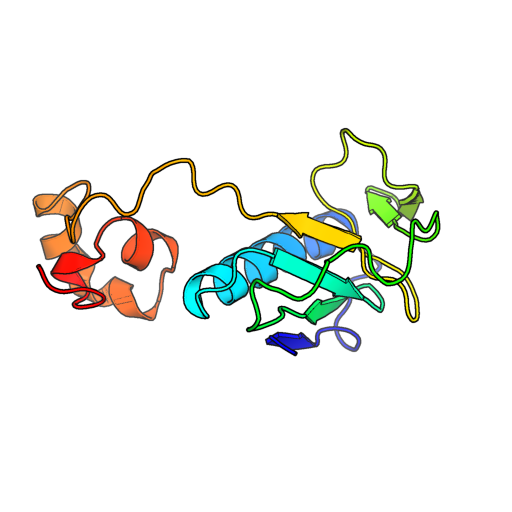C . TYR A 1 89 ? 1.945 -8.640 5.127 1.00 90.69 89 TYR A C 1
ATOM 703 O O . TYR A 1 89 ? 0.777 -8.864 4.802 1.00 90.69 89 TYR A O 1
ATOM 711 N N . LYS A 1 90 ? 2.448 -8.992 6.309 1.00 87.94 90 LYS A N 1
ATOM 712 C CA . LYS A 1 90 ? 1.629 -9.412 7.444 1.00 87.94 90 LYS A CA 1
ATOM 713 C C . LYS A 1 90 ? 1.465 -8.217 8.375 1.00 87.94 90 LYS A C 1
ATOM 715 O O . LYS A 1 90 ? 2.456 -7.591 8.741 1.00 87.94 90 LYS A O 1
ATOM 720 N N . ILE A 1 91 ? 0.234 -7.914 8.767 1.00 85.12 91 ILE A N 1
ATOM 721 C CA . ILE A 1 91 ? -0.016 -6.957 9.838 1.00 85.12 91 ILE A CA 1
ATOM 722 C C . ILE A 1 91 ? 0.275 -7.662 11.161 1.00 85.12 91 ILE A C 1
ATOM 724 O O . ILE A 1 91 ? -0.468 -8.545 11.588 1.00 85.12 91 ILE A O 1
ATOM 728 N N . GLU A 1 92 ? 1.362 -7.270 11.813 1.00 80.19 92 GLU A N 1
ATOM 729 C CA . GLU A 1 92 ? 1.580 -7.593 13.218 1.00 80.19 92 GLU A CA 1
ATOM 730 C C . GLU A 1 92 ? 0.820 -6.558 14.047 1.00 80.19 92 GLU A C 1
ATOM 732 O O . GLU A 1 92 ? 1.274 -5.440 14.281 1.00 80.19 92 GLU A O 1
ATOM 737 N N . VAL A 1 93 ? -0.411 -6.905 14.418 1.00 67.19 93 VAL A N 1
ATOM 738 C CA . VAL A 1 93 ? -1.104 -6.221 15.506 1.00 67.19 93 VAL A CA 1
ATOM 739 C C . VAL A 1 93 ? -0.504 -6.766 16.792 1.00 67.19 93 VAL A C 1
ATOM 741 O O . VAL A 1 93 ? -0.780 -7.895 17.182 1.00 67.19 93 VAL A O 1
ATOM 744 N N . ASP A 1 94 ? 0.350 -5.964 17.420 1.00 53.81 94 ASP A N 1
ATOM 745 C CA . ASP A 1 94 ? 1.107 -6.321 18.627 1.00 53.81 94 ASP A CA 1
ATOM 746 C C . ASP A 1 94 ? 0.227 -6.560 19.867 1.00 53.81 94 ASP A C 1
ATOM 748 O O . ASP A 1 94 ? 0.733 -6.724 20.972 1.00 53.81 94 ASP A O 1
ATOM 752 N N . GLN A 1 95 ? -1.098 -6.573 19.719 1.00 47.97 95 GLN A N 1
ATOM 753 C CA . GLN A 1 95 ? -2.045 -6.808 20.797 1.00 47.97 95 GLN A CA 1
ATOM 754 C C . GLN A 1 95 ? -3.075 -7.856 20.342 1.00 47.97 95 GLN A C 1
ATOM 756 O O . GLN A 1 95 ? -3.604 -7.743 19.228 1.00 47.97 95 GLN A O 1
ATOM 761 N N . PRO A 1 96 ? -3.413 -8.850 21.191 1.00 51.62 96 PRO A N 1
ATOM 762 C CA . PRO A 1 96 ? -4.688 -9.548 21.065 1.00 51.62 96 PRO A CA 1
ATOM 763 C C . PRO A 1 96 ? -5.826 -8.514 20.983 1.00 51.62 96 PRO A C 1
ATOM 765 O O . PRO A 1 96 ? -5.626 -7.358 21.368 1.00 51.62 96 PRO A O 1
ATOM 768 N N . PRO A 1 97 ? -7.024 -8.881 20.493 1.00 50.38 97 PRO A N 1
ATOM 769 C CA . PRO A 1 97 ? -8.196 -8.023 20.598 1.00 50.38 97 PRO A CA 1
ATOM 770 C C . PRO A 1 97 ? -8.562 -7.889 22.081 1.00 50.38 97 PRO A C 1
ATOM 772 O O . PRO A 1 97 ? -9.473 -8.547 22.579 1.00 50.38 97 PRO A O 1
ATOM 775 N N . ASP A 1 98 ? -7.822 -7.073 22.818 1.00 53.81 98 ASP A N 1
ATOM 776 C CA . ASP A 1 98 ? -8.087 -6.802 24.212 1.00 53.81 98 ASP A CA 1
ATOM 777 C C . ASP A 1 98 ? -9.265 -5.838 24.243 1.00 53.81 98 ASP A C 1
ATOM 779 O O . ASP A 1 98 ? -9.112 -4.625 24.144 1.00 53.81 98 ASP A O 1
ATOM 783 N N . ALA A 1 99 ? -10.446 -6.465 24.293 1.00 60.69 99 ALA A N 1
ATOM 784 C CA . ALA A 1 99 ? -11.734 -5.988 24.772 1.00 60.69 99 ALA A CA 1
ATOM 785 C C . ALA A 1 99 ? -11.994 -4.513 24.502 1.00 60.69 99 ALA A C 1
ATOM 787 O O . ALA A 1 99 ? -11.448 -3.695 25.218 1.00 60.69 99 ALA A O 1
ATOM 788 N N . CYS A 1 100 ? -12.874 -4.206 23.549 1.00 75.25 100 CYS A N 1
ATOM 789 C CA . CYS A 1 100 ? -13.445 -2.889 23.259 1.00 75.25 100 CYS A CA 1
ATOM 790 C C . CYS A 1 100 ? -13.165 -1.761 24.286 1.00 75.25 100 CYS A C 1
ATOM 792 O O . CYS A 1 100 ? -14.030 -1.351 25.073 1.00 75.25 100 CYS A O 1
ATOM 794 N N . ARG A 1 101 ? -11.928 -1.256 24.293 1.00 85.25 101 ARG A N 1
ATOM 795 C CA . ARG A 1 101 ? -11.415 -0.314 25.287 1.00 85.25 101 ARG A CA 1
ATOM 796 C C . ARG A 1 101 ? -10.607 0.742 24.578 1.00 85.25 101 ARG A C 1
ATOM 798 O O . ARG A 1 101 ? -9.812 0.458 23.687 1.00 85.25 101 ARG A O 1
ATOM 805 N N . ASP A 1 102 ? -10.820 1.959 25.033 1.00 88.62 102 ASP A N 1
ATOM 806 C CA . ASP A 1 102 ? -10.045 3.105 24.611 1.00 88.62 102 ASP A CA 1
ATOM 807 C C . ASP A 1 102 ? -8.712 3.120 25.363 1.00 88.62 102 ASP A C 1
ATOM 809 O O . ASP A 1 102 ? -8.678 2.895 26.575 1.00 88.62 102 ASP A O 1
ATOM 813 N N . GLN A 1 103 ? -7.619 3.397 24.653 1.00 88.38 103 GLN A N 1
ATOM 814 C CA . GLN A 1 103 ? -6.281 3.513 25.239 1.00 88.38 103 GLN A CA 1
ATOM 815 C C . GLN A 1 103 ? -6.187 4.709 26.199 1.00 88.38 103 GLN A C 1
ATOM 817 O O . GLN A 1 103 ? -5.534 4.614 27.235 1.00 88.38 103 GLN A O 1
ATOM 822 N N . ASP A 1 104 ? -6.877 5.811 25.881 1.00 90.69 104 ASP A N 1
ATOM 823 C CA . ASP A 1 104 ? -7.041 6.983 26.749 1.00 90.69 104 ASP A CA 1
ATOM 824 C C . ASP A 1 104 ? -8.471 7.544 26.614 1.00 90.69 104 ASP A C 1
ATOM 826 O O . ASP A 1 104 ? -8.739 8.354 25.725 1.00 90.69 104 ASP A O 1
ATOM 830 N N . PRO A 1 105 ? -9.410 7.156 27.496 1.00 90.62 105 PRO A N 1
ATOM 831 C CA . PRO A 1 105 ? -10.808 7.581 27.411 1.00 90.62 105 PRO A CA 1
ATOM 832 C C . PRO A 1 105 ? -11.017 9.101 27.455 1.00 90.62 105 PRO A C 1
ATOM 834 O O . PRO A 1 105 ? -11.979 9.610 26.880 1.00 90.62 105 PRO A O 1
ATOM 837 N N . VAL A 1 106 ? -10.135 9.848 28.129 1.00 93.62 106 VAL A N 1
ATOM 838 C CA . VAL A 1 106 ? -10.272 11.306 28.259 1.00 93.62 106 VAL A CA 1
ATOM 839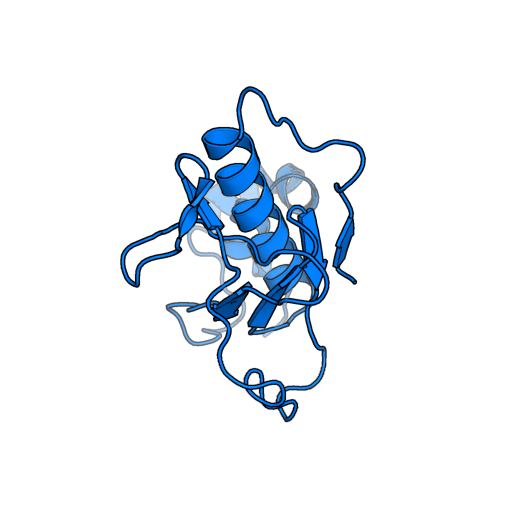 C C . VAL A 1 106 ? -9.886 11.982 26.949 1.00 93.62 106 VAL A C 1
ATOM 841 O O . VAL A 1 106 ? -10.608 12.859 26.467 1.00 93.62 106 VAL A O 1
ATOM 844 N N . MET A 1 107 ? -8.771 11.552 26.354 1.00 93.25 107 MET A N 1
ATOM 845 C CA . MET A 1 107 ? -8.356 11.990 25.023 1.00 93.25 107 MET A CA 1
ATOM 846 C C . MET A 1 107 ? -9.406 11.595 23.982 1.00 93.25 107 MET A C 1
ATOM 848 O O . MET A 1 107 ? -9.839 12.446 23.204 1.00 93.25 107 MET A O 1
ATOM 852 N N . CYS A 1 108 ? -9.885 10.351 24.037 1.00 92.69 108 CYS A N 1
ATOM 853 C CA . CYS A 1 108 ? -10.874 9.824 23.108 1.00 92.69 108 CYS A CA 1
ATOM 854 C C . CYS A 1 108 ? -12.167 10.644 23.104 1.00 92.69 108 CYS A C 1
ATOM 856 O O . CYS A 1 108 ? -12.631 11.066 22.045 1.00 92.69 108 CYS A O 1
ATOM 858 N N . GLN A 1 109 ? -12.704 10.959 24.285 1.00 94.69 109 GLN A N 1
ATOM 859 C CA . GLN A 1 109 ? -13.929 11.747 24.407 1.00 94.69 109 GLN A CA 1
ATOM 860 C C . GLN A 1 109 ?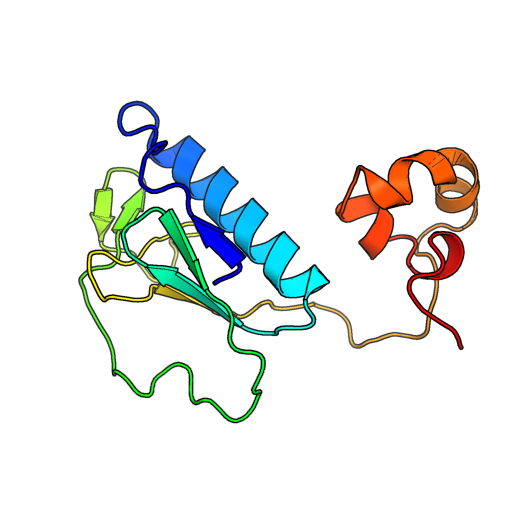 -13.773 13.182 23.881 1.00 94.69 109 GLN A C 1
ATOM 862 O O . GLN A 1 109 ? -14.724 13.755 23.350 1.00 94.69 109 GLN A O 1
ATOM 867 N N . LYS A 1 110 ? -12.584 13.778 24.037 1.00 96.25 110 LYS A N 1
ATOM 868 C CA . LYS A 1 110 ? -12.300 15.153 23.598 1.00 96.25 110 LYS A CA 1
ATOM 869 C C . LYS A 1 110 ? -12.176 15.285 22.077 1.00 96.25 110 LYS A C 1
ATOM 871 O O . LYS A 1 110 ? -12.314 16.390 21.567 1.00 96.25 110 LYS A O 1
ATOM 876 N N . HIS A 1 111 ? -11.892 14.179 21.397 1.00 94.44 111 HIS A N 1
ATOM 877 C CA . HIS A 1 111 ? -11.489 14.129 19.993 1.00 94.44 111 HIS A CA 1
ATOM 878 C C . HIS A 1 111 ? -12.414 13.239 19.147 1.00 94.44 111 HIS A C 1
ATOM 880 O O . HIS A 1 111 ? -12.011 12.726 18.101 1.00 94.44 111 HIS A O 1
ATOM 886 N N . LEU A 1 112 ? -13.658 13.052 19.598 1.00 92.12 112 LEU A N 1
ATOM 887 C CA . LEU A 1 112 ? -14.673 12.201 18.972 1.00 92.12 112 LEU A CA 1
ATOM 888 C C . LEU A 1 112 ? -14.892 12.522 17.482 1.00 92.12 112 LEU A C 1
ATOM 890 O O . LEU A 1 112 ? -15.145 11.630 16.678 1.00 92.12 112 LEU A O 1
ATOM 894 N N . GLU A 1 113 ? -14.750 13.787 17.090 1.00 93.56 113 GLU A N 1
ATOM 895 C CA . GLU A 1 113 ? -14.873 14.257 15.708 1.00 93.56 113 GLU A CA 1
ATOM 896 C C . GLU A 1 113 ? -13.860 13.621 14.744 1.00 93.56 113 GLU A C 1
ATOM 898 O O . GLU A 1 113 ? -14.067 13.610 13.531 1.00 93.56 113 GLU A O 1
ATOM 903 N N . PHE A 1 114 ? -12.766 13.067 15.268 1.00 93.06 114 PHE A N 1
ATOM 904 C CA . PHE A 1 114 ? -11.706 12.470 14.467 1.00 93.06 114 PHE A CA 1
ATOM 905 C C . PHE A 1 114 ? -11.888 10.976 14.210 1.00 93.06 114 PHE A C 1
ATOM 907 O O . PHE A 1 114 ? -11.088 10.411 13.463 1.00 93.06 114 PHE A O 1
ATOM 914 N N . CYS A 1 115 ? -12.936 10.350 14.753 1.00 87.88 115 CYS A N 1
ATOM 915 C CA . CYS A 1 115 ? -13.225 8.932 14.535 1.00 87.88 115 CYS A CA 1
ATOM 916 C C . CYS A 1 115 ? -13.306 8.562 13.043 1.00 87.88 115 CYS A C 1
ATOM 918 O O . CYS A 1 115 ? -12.741 7.548 12.640 1.00 87.88 115 CYS A O 1
ATOM 920 N N . ASP A 1 116 ? -13.909 9.423 12.216 1.00 86.69 116 ASP A N 1
ATOM 921 C CA . ASP A 1 116 ? -14.062 9.178 10.773 1.00 86.69 116 ASP A CA 1
ATOM 922 C C . ASP A 1 116 ? -12.877 9.686 9.934 1.00 86.69 116 ASP A C 1
ATOM 924 O O . ASP A 1 116 ? -12.717 9.312 8.773 1.00 86.69 116 ASP A O 1
ATOM 928 N N . SER A 1 117 ? -12.042 10.560 10.504 1.00 81.69 117 SER A N 1
ATOM 929 C CA . SER A 1 117 ? -10.982 11.266 9.766 1.00 81.69 117 SER A CA 1
ATOM 930 C C . SER A 1 117 ? -9.583 10.705 10.021 1.00 81.69 117 SER A C 1
ATOM 932 O O . SER A 1 117 ? -8.707 10.821 9.163 1.00 81.69 117 SER A O 1
ATOM 934 N N . TYR A 1 118 ? -9.347 10.094 11.186 1.00 80.69 118 TYR A N 1
ATOM 935 C CA . TYR A 1 118 ? -8.027 9.627 11.599 1.00 80.69 118 TYR A CA 1
ATOM 936 C C . TYR A 1 118 ? -8.056 8.159 12.020 1.00 80.69 118 TYR A C 1
ATOM 938 O O . TYR A 1 118 ? -8.520 7.795 13.094 1.00 80.69 118 TYR A O 1
ATOM 946 N N . VAL A 1 119 ? -7.430 7.307 11.208 1.00 76.31 119 VAL A N 1
ATOM 947 C CA . VAL A 1 119 ? -7.341 5.857 11.461 1.00 76.31 119 VAL A CA 1
ATOM 948 C C . VAL A 1 119 ? -6.638 5.538 12.786 1.00 76.31 119 VAL A C 1
ATOM 950 O O . VAL A 1 119 ? -6.985 4.570 13.457 1.00 76.31 119 VAL A O 1
ATOM 953 N N . HIS A 1 120 ? -5.662 6.353 13.197 1.00 80.44 120 HIS A N 1
ATOM 954 C CA . HIS A 1 120 ? -5.009 6.171 14.494 1.00 80.44 120 HIS A CA 1
ATOM 955 C C . HIS A 1 120 ? -5.978 6.426 15.656 1.00 80.44 120 HIS A C 1
ATOM 957 O O . HIS A 1 120 ? -5.949 5.687 16.635 1.00 80.44 120 HIS A O 1
ATOM 963 N N . MET A 1 121 ? -6.891 7.393 15.504 1.00 83.31 121 MET A N 1
ATOM 964 C CA . MET A 1 121 ? -7.951 7.657 16.475 1.00 83.31 121 MET A CA 1
ATOM 965 C C . MET A 1 121 ? -8.883 6.451 16.604 1.00 83.31 121 MET A C 1
ATOM 967 O O . MET A 1 121 ? -9.079 5.947 17.700 1.00 83.31 121 MET A O 1
ATOM 971 N N . ALA A 1 122 ? -9.369 5.918 15.482 1.00 81.62 122 ALA A N 1
ATOM 972 C CA . ALA A 1 122 ? -10.211 4.721 15.448 1.00 81.62 122 ALA A CA 1
ATOM 973 C C . ALA A 1 122 ? -9.555 3.490 16.113 1.00 81.62 122 ALA A C 1
ATOM 975 O O . ALA A 1 122 ? -10.232 2.704 16.772 1.00 81.62 122 ALA A O 1
ATOM 976 N N . LYS A 1 123 ? -8.231 3.332 15.976 1.00 83.06 123 LYS A N 1
ATOM 977 C CA . LYS A 1 123 ? -7.469 2.238 16.604 1.00 83.06 123 LYS A CA 1
ATOM 978 C C . LYS A 1 123 ? -7.261 2.431 18.106 1.00 83.06 123 LYS A C 1
ATOM 980 O O . LYS A 1 123 ? -7.303 1.455 18.846 1.00 83.06 123 LYS A O 1
ATOM 985 N N . MET A 1 124 ? -7.000 3.661 18.548 1.00 86.44 124 MET A N 1
ATOM 986 C CA . MET A 1 124 ? -6.791 3.970 19.968 1.00 86.44 124 MET A CA 1
ATOM 987 C C . MET A 1 124 ? -8.103 4.074 20.743 1.00 86.44 124 MET A C 1
ATOM 989 O O . MET A 1 124 ? -8.117 3.807 21.939 1.00 86.44 124 MET A O 1
ATOM 993 N N . CYS A 1 125 ? -9.186 4.462 20.073 1.00 91.12 125 CYS A N 1
ATOM 994 C CA . CYS A 1 125 ? -10.473 4.790 20.676 1.00 91.12 125 CYS A CA 1
ATOM 995 C C . CYS A 1 125 ? -11.628 3.933 20.119 1.00 91.12 125 CYS A C 1
ATOM 997 O O . CYS A 1 125 ? -12.659 4.485 19.720 1.00 91.12 125 CYS A O 1
ATOM 999 N N . PRO A 1 126 ? -11.491 2.597 20.022 1.00 88.50 126 PRO A N 1
ATOM 1000 C CA . PRO A 1 126 ? -12.475 1.767 19.336 1.00 88.50 126 PRO A CA 1
ATOM 1001 C C . PRO A 1 126 ? -13.839 1.755 20.046 1.00 88.50 126 PRO A C 1
ATOM 1003 O O . PRO A 1 126 ? -14.863 1.586 19.383 1.00 88.50 126 PRO A O 1
ATOM 1006 N N . ARG A 1 127 ? -13.889 1.991 21.365 1.00 89.38 127 ARG A N 1
ATOM 1007 C CA . ARG A 1 127 ? -15.139 2.061 22.134 1.00 89.38 127 ARG A CA 1
ATOM 1008 C C . ARG A 1 127 ? -15.803 3.420 21.956 1.00 89.38 127 ARG A C 1
ATOM 1010 O O . ARG A 1 127 ? -16.977 3.476 21.601 1.00 89.38 127 ARG A O 1
ATOM 1017 N N . THR A 1 128 ? -15.053 4.506 22.142 1.00 92.75 128 THR A N 1
ATOM 1018 C CA . THR A 1 128 ? -15.559 5.875 21.947 1.00 92.75 128 THR A CA 1
ATOM 1019 C C . THR A 1 128 ? -16.037 6.098 20.508 1.00 92.75 128 THR A C 1
ATOM 1021 O O . THR A 1 128 ? -17.092 6.693 20.294 1.00 92.75 128 THR A O 1
ATOM 1024 N N . CYS A 1 129 ? -15.328 5.550 19.518 1.00 91.88 129 CYS A N 1
ATOM 1025 C CA . CYS A 1 129 ? -15.725 5.617 18.112 1.00 91.88 129 CYS A CA 1
ATOM 1026 C C . CYS A 1 129 ? -16.819 4.604 17.720 1.00 91.88 129 CYS A C 1
ATOM 1028 O O . CYS A 1 129 ? -17.163 4.512 16.546 1.00 91.88 129 CYS A O 1
ATOM 1030 N N . ASN A 1 130 ? -17.389 3.853 18.672 1.00 89.06 130 ASN A N 1
ATOM 1031 C CA . ASN A 1 130 ? -18.428 2.840 18.441 1.00 89.06 130 ASN A CA 1
ATOM 1032 C C . ASN A 1 130 ? -18.051 1.759 17.407 1.00 89.06 130 ASN A C 1
ATOM 1034 O O . ASN A 1 130 ? -18.915 1.225 16.712 1.00 89.06 130 ASN A O 1
ATOM 1038 N N . LEU A 1 131 ? -16.767 1.419 17.311 1.00 85.06 131 LEU A N 1
ATOM 1039 C CA . LEU A 1 131 ? -16.237 0.427 16.371 1.00 85.06 131 LEU A CA 1
ATOM 1040 C C . LEU A 1 131 ? -16.266 -0.997 16.939 1.00 85.06 131 LEU A C 1
ATOM 1042 O O . LEU A 1 131 ? -16.004 -1.964 16.228 1.00 85.06 131 LEU A O 1
ATOM 1046 N N . CYS A 1 132 ? -16.598 -1.136 18.220 1.00 80.38 132 CYS A N 1
ATOM 1047 C CA . CYS A 1 132 ? -16.746 -2.405 18.913 1.00 80.38 132 CYS A CA 1
ATOM 1048 C C . CYS A 1 132 ? -17.814 -2.307 20.012 1.00 80.38 132 CYS A C 1
ATOM 1050 O O . CYS A 1 132 ? -18.270 -1.217 20.372 1.00 80.38 132 CYS A O 1
ATOM 1052 N N . ARG A 1 133 ? -18.214 -3.459 20.559 1.00 69.12 133 ARG A N 1
ATOM 1053 C CA . ARG A 1 133 ? -19.032 -3.586 21.774 1.00 69.12 133 ARG A CA 1
ATOM 1054 C C . ARG A 1 133 ? -18.461 -4.717 22.631 1.00 69.12 133 ARG A C 1
ATOM 1056 O O . ARG A 1 133 ? -17.825 -5.611 22.076 1.00 69.12 133 ARG A O 1
ATOM 1063 N N . ASP A 1 134 ? -18.649 -4.612 23.946 1.00 61.16 134 ASP A N 1
ATOM 1064 C CA . ASP A 1 134 ? -18.241 -5.632 24.927 1.00 61.16 134 ASP A CA 1
ATOM 1065 C C . ASP A 1 134 ? -18.986 -6.963 24.722 1.00 61.16 134 ASP A C 1
ATOM 1067 O O . ASP A 1 134 ? -20.195 -6.916 24.384 1.00 61.16 134 ASP A O 1
#

pLDDT: mean 86.81, std 12.24, range [47.97, 98.06]

Sequence (134 aa):
MLLDQRKNIDWQNWNNFLERFVCACANKTVTDGCAYFGIQFWAECWAGENLDVAYNSDGQSNYCFGHDFLPCARVSSSCAGAKDVNFVYKIEVDQPPDACRDQDPVMCQKHLEFCDSYVHMAKMCPRTCNLCRD

Secondary structure (DSSP, 8-state):
--EE-GGG--STTHHHHHHHHHHHHHHHHHHTT-SEEEEETTTEEEE-S-TTS-TTTT---S-EE-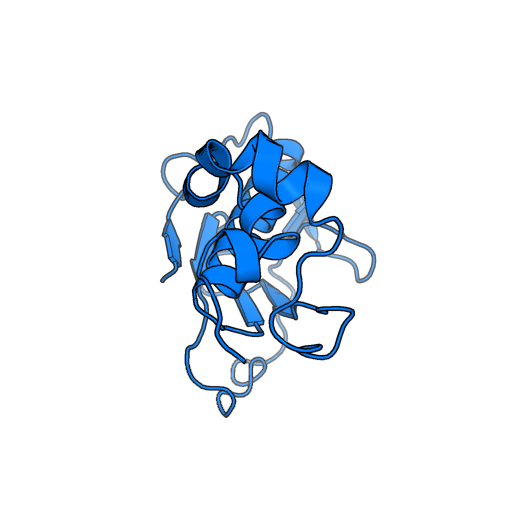GGGPBPPTT-SS-EE-TT--EEEE---SS----S--S-HHHHHHTGGGTTT-HHHHHH-TTTTTS---

Foldseek 3Di:
DQDACLVPQPPVPNQVSQVVQVVVLLLSCVVLVFFKWWAEQSRDIDTDPDPPPDPQPVHDDQQKAHPPRDTDDPPGPGIHHRHPDTPMDGDPPVDDPPPQDAQDVVVLQVPQVCCVPDSVSCVRHVNSVVVDDD

InterPro domains:
  IPR003582 ShKT domain [PS51670] (100-132)

Radius of gyration: 16.68 Å; chains: 1; bounding box: 36×35×41 Å